Protein AF-K1S2U0-F1 (afdb_monomer_lite)

Secondary structure (DSSP, 8-state):
-HHHH-HHHHHHHTTS-SS-S------SS--HHHHHHHHHHHHHHHHHTTTT------TT--

Structure (mmCIF, N/CA/C/O backbone):
data_AF-K1S2U0-F1
#
_entry.id   AF-K1S2U0-F1
#
loop_
_atom_site.group_PDB
_atom_site.id
_atom_site.type_symbol
_atom_site.label_atom_id
_atom_site.label_al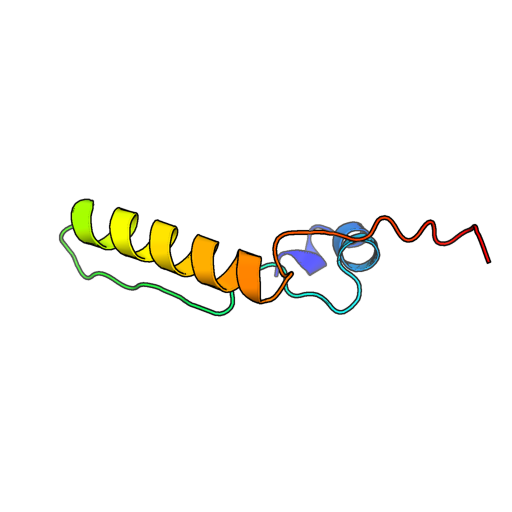t_id
_atom_site.label_comp_id
_atom_site.label_asym_id
_atom_site.label_entity_id
_atom_site.label_seq_id
_atom_site.pdbx_PDB_ins_code
_atom_site.Cartn_x
_atom_site.Cartn_y
_atom_site.Cartn_z
_atom_site.occupancy
_atom_site.B_iso_or_equiv
_atom_site.auth_seq_id
_atom_site.auth_comp_id
_atom_site.auth_asym_id
_atom_site.auth_atom_id
_atom_site.pdbx_PDB_model_num
ATOM 1 N N . MET A 1 1 ? -4.934 -13.023 -11.621 1.00 74.50 1 MET A N 1
ATOM 2 C CA . MET A 1 1 ? -3.951 -12.111 -10.984 1.00 74.50 1 MET A CA 1
ATOM 3 C C . MET A 1 1 ? -3.693 -10.934 -11.927 1.00 74.50 1 MET A C 1
ATOM 5 O O . MET A 1 1 ? -3.797 -11.151 -13.128 1.00 74.50 1 MET A O 1
ATOM 9 N N . VAL A 1 2 ? -3.407 -9.714 -11.444 1.00 84.31 2 VAL A N 1
ATOM 10 C CA . VAL A 1 2 ? -3.293 -8.485 -12.281 1.00 84.31 2 VAL A CA 1
ATOM 11 C C . VAL A 1 2 ? -2.423 -8.708 -13.524 1.00 84.31 2 VAL A C 1
ATOM 13 O O . VAL A 1 2 ? -2.853 -8.431 -14.640 1.00 84.31 2 VAL A O 1
ATOM 16 N N . TYR A 1 3 ? -1.268 -9.347 -13.355 1.00 82.88 3 TYR A N 1
ATOM 17 C CA . TYR A 1 3 ? -0.349 -9.638 -14.453 1.00 82.88 3 TYR A CA 1
ATOM 18 C C . TYR A 1 3 ? -0.820 -10.701 -15.457 1.00 82.88 3 TYR A C 1
ATOM 20 O O . TYR A 1 3 ? -0.318 -10.731 -16.573 1.00 82.88 3 TYR A O 1
ATOM 28 N N . SER A 1 4 ? -1.765 -11.572 -15.092 1.00 84.19 4 SER A N 1
ATOM 29 C CA . SER A 1 4 ? -2.372 -12.528 -16.033 1.00 84.19 4 SER A CA 1
ATOM 30 C C . SER A 1 4 ? -3.315 -11.825 -17.010 1.00 84.19 4 SER A C 1
ATOM 32 O O . SER A 1 4 ? -3.469 -12.270 -18.139 1.00 84.19 4 SER A O 1
ATOM 34 N N . LYS A 1 5 ? -3.951 -10.731 -16.567 1.00 87.00 5 LYS A N 1
ATOM 35 C CA . LYS A 1 5 ? -4.847 -9.913 -17.394 1.00 87.00 5 LYS A CA 1
ATOM 36 C C . LYS A 1 5 ? -4.083 -8.831 -18.165 1.00 87.00 5 LYS A C 1
ATOM 38 O O . LYS A 1 5 ? -4.469 -8.492 -19.275 1.00 87.00 5 LYS A O 1
ATOM 43 N N . TRP A 1 6 ? -2.993 -8.319 -17.593 1.00 84.31 6 TRP A N 1
ATOM 44 C CA . TRP A 1 6 ? -2.199 -7.221 -18.146 1.00 84.31 6 TRP A CA 1
ATOM 45 C C . TRP A 1 6 ? -0.718 -7.610 -18.249 1.00 84.31 6 TRP A C 1
ATOM 47 O O . TRP A 1 6 ? 0.114 -7.165 -17.457 1.00 84.31 6 TRP A O 1
ATOM 57 N N . GLY A 1 7 ? -0.379 -8.452 -19.231 1.00 79.94 7 GLY A N 1
ATOM 58 C CA . GLY A 1 7 ? 0.982 -8.982 -19.407 1.00 79.94 7 GLY A CA 1
ATOM 59 C C . GLY A 1 7 ? 2.057 -7.897 -19.552 1.00 79.94 7 GLY A C 1
ATOM 60 O O . GLY A 1 7 ? 3.116 -7.994 -18.935 1.00 79.94 7 GLY A O 1
ATOM 61 N N . ASN A 1 8 ? 1.743 -6.806 -20.257 1.00 82.25 8 ASN A N 1
ATOM 62 C CA . ASN A 1 8 ? 2.652 -5.669 -20.457 1.00 82.25 8 ASN A CA 1
ATOM 63 C C . ASN A 1 8 ? 3.047 -4.968 -19.145 1.00 82.25 8 ASN A C 1
ATOM 65 O O . ASN A 1 8 ? 4.123 -4.377 -19.059 1.00 82.25 8 ASN A O 1
ATOM 69 N N . MET A 1 9 ? 2.223 -5.059 -18.091 1.00 81.69 9 MET A N 1
ATOM 70 C CA . MET A 1 9 ? 2.566 -4.474 -16.790 1.00 81.69 9 MET A CA 1
ATOM 71 C C . MET A 1 9 ? 3.754 -5.185 -16.137 1.00 81.69 9 MET A C 1
ATOM 73 O O . MET A 1 9 ? 4.487 -4.539 -15.397 1.00 81.69 9 MET A O 1
ATOM 77 N N . ARG A 1 10 ? 4.013 -6.465 -16.447 1.00 78.31 10 ARG A N 1
ATOM 78 C CA . ARG A 1 10 ? 5.217 -7.158 -15.950 1.00 78.31 10 ARG A CA 1
ATOM 79 C C . ARG A 1 10 ? 6.495 -6.485 -16.429 1.00 78.31 10 ARG A C 1
ATOM 81 O O . ARG A 1 10 ? 7.459 -6.411 -15.683 1.00 78.31 10 ARG A O 1
ATOM 88 N N . TYR A 1 11 ? 6.493 -5.971 -17.655 1.00 78.50 11 TYR A N 1
ATOM 89 C CA . TYR A 1 11 ? 7.665 -5.314 -18.215 1.00 78.50 11 TYR A CA 1
ATOM 90 C C . TYR A 1 11 ? 7.918 -3.947 -17.572 1.00 78.50 11 TYR A C 1
ATOM 92 O O . TYR A 1 11 ? 9.055 -3.611 -17.259 1.00 78.50 11 TYR A O 1
ATOM 100 N N . LYS A 1 12 ? 6.845 -3.188 -17.311 1.00 77.69 12 LYS A N 1
ATOM 101 C CA . LYS A 1 12 ? 6.923 -1.879 -16.647 1.00 77.69 12 LYS A CA 1
ATOM 102 C C . LYS A 1 12 ? 7.322 -1.991 -15.173 1.00 77.69 12 LYS A C 1
ATOM 104 O O . LYS A 1 12 ? 8.092 -1.175 -14.687 1.00 77.69 12 LYS A O 1
ATOM 109 N N . TYR A 1 13 ? 6.791 -2.987 -14.465 1.00 77.06 13 TYR A N 1
ATOM 110 C CA . TYR A 1 13 ? 7.053 -3.170 -13.037 1.00 77.06 13 TYR A CA 1
ATOM 111 C C . TYR A 1 13 ? 8.280 -4.052 -12.756 1.00 77.06 13 TYR A C 1
ATOM 113 O O . TYR A 1 13 ? 8.791 -4.006 -11.645 1.00 77.06 13 TYR A O 1
ATOM 121 N N . ARG A 1 14 ? 8.804 -4.803 -13.739 1.00 78.56 14 ARG A N 1
ATOM 122 C CA . ARG A 1 14 ? 9.963 -5.712 -13.613 1.00 78.56 14 ARG A CA 1
ATOM 123 C C . ARG A 1 14 ? 9.940 -6.506 -12.293 1.00 78.56 14 ARG A C 1
ATOM 125 O O . ARG A 1 14 ? 9.026 -7.295 -12.077 1.00 78.56 14 ARG A O 1
ATOM 132 N N . ASN A 1 15 ? 10.918 -6.271 -11.414 1.00 74.69 15 ASN A N 1
ATOM 133 C CA . ASN A 1 15 ? 11.088 -6.941 -10.119 1.00 74.69 15 ASN A CA 1
ATOM 134 C C . ASN A 1 15 ? 10.308 -6.273 -8.971 1.00 74.69 15 ASN A C 1
ATOM 136 O O . ASN A 1 15 ? 10.602 -6.519 -7.805 1.00 74.69 15 ASN A O 1
ATOM 140 N N . ARG A 1 16 ? 9.354 -5.389 -9.275 1.00 78.94 16 ARG A N 1
ATOM 141 C CA . ARG A 1 16 ? 8.603 -4.619 -8.281 1.00 78.94 16 ARG A CA 1
ATOM 142 C C . ARG A 1 16 ? 7.202 -5.178 -8.108 1.00 78.94 16 ARG A C 1
ATOM 144 O O . ARG A 1 16 ? 6.561 -5.663 -9.045 1.00 78.94 16 ARG A O 1
ATOM 151 N N . GLU A 1 17 ? 6.720 -5.086 -6.881 1.00 81.62 17 GLU A N 1
ATOM 152 C CA . GLU A 1 17 ? 5.381 -5.526 -6.525 1.00 81.62 17 GLU A CA 1
ATOM 153 C C . GLU A 1 17 ? 4.342 -4.489 -6.949 1.00 81.62 17 GLU A C 1
ATOM 155 O O . GLU A 1 17 ? 4.576 -3.282 -6.914 1.00 81.62 17 GLU A O 1
ATOM 160 N N . PHE A 1 18 ? 3.177 -4.977 -7.375 1.00 82.38 18 PHE A N 1
ATOM 161 C CA . PHE A 1 18 ? 2.064 -4.116 -7.770 1.00 82.38 18 PHE A CA 1
ATOM 162 C C . PHE A 1 18 ? 1.360 -3.489 -6.557 1.00 82.38 18 PHE A C 1
ATOM 164 O O . PHE A 1 18 ? 0.834 -2.384 -6.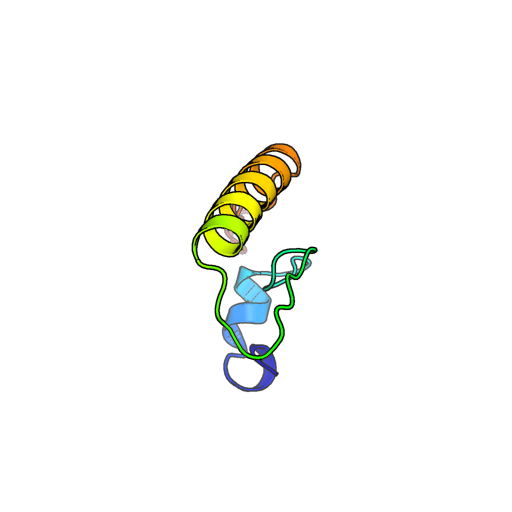651 1.00 82.38 18 PHE A O 1
ATOM 171 N N . TRP A 1 19 ? 1.329 -4.204 -5.432 1.00 86.19 19 TRP A N 1
ATOM 172 C CA . TRP A 1 19 ? 0.676 -3.769 -4.201 1.00 86.19 19 TRP A CA 1
ATOM 173 C C . TRP A 1 19 ? 1.692 -3.188 -3.216 1.00 86.19 19 TRP A C 1
ATOM 175 O O . TRP A 1 19 ? 2.865 -3.562 -3.231 1.00 86.19 19 TRP A O 1
ATOM 185 N N . CYS A 1 20 ? 1.228 -2.295 -2.339 1.00 87.12 20 CYS A N 1
ATOM 186 C CA . CYS A 1 20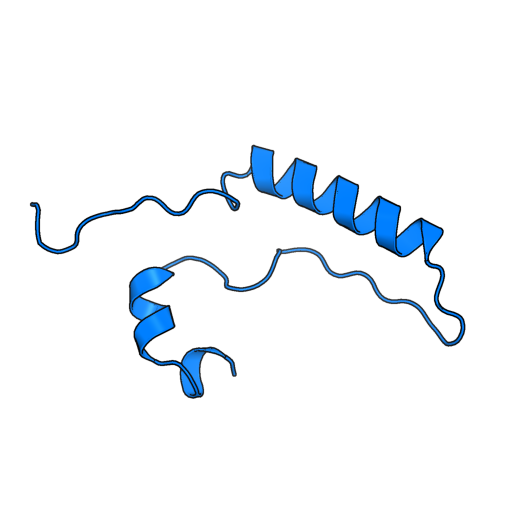 ? 1.962 -1.925 -1.131 1.00 87.12 20 CYS A CA 1
ATOM 187 C C . CYS A 1 20 ? 2.192 -3.175 -0.266 1.00 87.12 20 CYS A C 1
ATOM 189 O O . CYS A 1 20 ? 1.384 -4.106 -0.284 1.00 87.12 20 CYS A O 1
ATOM 191 N N . ARG A 1 21 ? 3.277 -3.187 0.513 1.00 85.75 21 ARG A N 1
ATOM 192 C CA . ARG A 1 21 ? 3.634 -4.338 1.363 1.00 85.75 21 ARG A CA 1
ATOM 193 C C . ARG A 1 21 ? 2.630 -4.580 2.494 1.00 85.75 21 ARG A C 1
ATOM 195 O O . ARG A 1 21 ? 2.455 -5.713 2.934 1.00 85.75 21 ARG A O 1
ATOM 202 N N . GLY A 1 22 ? 2.002 -3.514 2.984 1.00 88.94 22 GLY A N 1
ATOM 203 C CA . GLY A 1 22 ? 1.033 -3.567 4.071 1.00 88.94 22 GLY A CA 1
ATOM 204 C C . GLY A 1 22 ? -0.405 -3.791 3.600 1.00 88.94 22 GLY A C 1
ATOM 205 O O . GLY A 1 22 ? -0.782 -3.457 2.476 1.00 88.94 22 GLY A O 1
ATOM 206 N N . TYR A 1 23 ? -1.231 -4.317 4.503 1.00 92.69 23 TYR A N 1
ATOM 207 C CA . TYR A 1 23 ? -2.680 -4.344 4.348 1.00 92.69 23 TYR A CA 1
ATOM 208 C C . TYR A 1 23 ? -3.391 -3.904 5.637 1.00 92.69 23 TYR A C 1
ATOM 210 O O . TYR A 1 23 ? -2.904 -4.112 6.748 1.00 92.69 23 TYR A O 1
ATOM 218 N N . TYR A 1 24 ? -4.585 -3.332 5.480 1.00 91.94 24 TYR A N 1
ATOM 219 C CA . TYR A 1 24 ? -5.499 -3.020 6.577 1.00 91.94 24 TYR A CA 1
ATOM 220 C C . TYR A 1 24 ? -6.802 -3.791 6.392 1.00 91.94 24 TYR A C 1
ATOM 222 O O . TYR A 1 24 ? -7.367 -3.810 5.297 1.00 91.94 24 TYR A O 1
ATOM 230 N N . VAL A 1 25 ? -7.281 -4.411 7.469 1.00 91.38 25 VAL A N 1
ATOM 231 C CA . VAL A 1 25 ? -8.560 -5.126 7.503 1.00 91.38 25 VAL A CA 1
ATOM 232 C C . VAL A 1 25 ? -9.432 -4.492 8.568 1.00 91.38 25 VAL A C 1
ATOM 234 O O . VAL A 1 25 ? -8.983 -4.239 9.685 1.00 91.38 25 VAL A O 1
ATOM 237 N N . ASP A 1 26 ? -10.689 -4.270 8.212 1.00 91.44 26 ASP A N 1
ATOM 238 C CA . ASP A 1 26 ? -11.734 -3.876 9.142 1.00 91.44 26 ASP A CA 1
ATOM 239 C C . ASP A 1 26 ? -12.899 -4.857 9.030 1.00 91.44 26 ASP A C 1
ATOM 241 O O . ASP A 1 26 ? -13.138 -5.442 7.970 1.00 91.44 26 ASP A O 1
ATOM 245 N N . THR A 1 27 ? -13.605 -5.041 10.139 1.00 88.56 27 THR A N 1
ATOM 246 C CA . THR A 1 27 ? -14.815 -5.869 10.186 1.00 88.56 27 THR A CA 1
ATOM 247 C C . THR A 1 27 ? -16.033 -5.029 9.792 1.00 88.56 27 THR A C 1
ATOM 249 O O . THR A 1 27 ? -15.901 -3.940 9.228 1.00 88.56 27 THR A O 1
ATOM 252 N N . VAL A 1 28 ? -17.249 -5.533 10.004 1.00 84.19 28 VAL A N 1
ATOM 253 C CA . VAL A 1 28 ? -18.463 -4.842 9.552 1.00 84.19 28 VAL A CA 1
ATOM 254 C C . VAL A 1 28 ? -18.634 -3.530 10.328 1.00 84.19 28 VAL A C 1
ATOM 256 O O . VAL A 1 28 ? -19.001 -3.533 11.497 1.00 84.19 28 VAL A O 1
ATOM 259 N N . GLY A 1 29 ? -18.347 -2.405 9.670 1.00 80.94 29 GLY A N 1
ATOM 260 C CA . GLY A 1 29 ? -18.376 -1.077 10.286 1.00 80.94 29 GLY A CA 1
ATOM 261 C C . GLY A 1 29 ? -17.173 -0.245 9.864 1.00 80.94 29 GLY A C 1
ATOM 262 O O . GLY A 1 29 ? -16.266 -0.030 10.652 1.00 80.94 29 GLY A O 1
ATOM 263 N N . LYS A 1 30 ? -17.173 0.226 8.611 1.00 83.50 30 LYS A N 1
ATOM 264 C CA . LYS A 1 30 ? -16.057 0.959 7.991 1.00 83.50 30 LYS A CA 1
ATOM 265 C C . LYS A 1 30 ? -15.564 2.116 8.871 1.00 83.50 30 LYS A C 1
ATOM 267 O O . LYS A 1 30 ? -16.154 3.200 8.873 1.00 83.50 30 LYS A O 1
ATOM 272 N N . ASN A 1 31 ? -14.419 1.941 9.523 1.00 90.12 31 ASN A N 1
ATOM 273 C CA . ASN A 1 31 ? -13.763 2.993 10.284 1.00 90.12 31 ASN A CA 1
ATOM 274 C C . ASN A 1 31 ? -12.937 3.893 9.357 1.00 90.12 31 ASN A C 1
ATOM 276 O O . ASN A 1 31 ? -11.726 3.742 9.180 1.00 90.12 31 ASN A O 1
ATOM 280 N N . THR A 1 32 ? -13.610 4.869 8.751 1.00 92.00 32 THR A N 1
ATOM 281 C CA . THR A 1 32 ? -12.998 5.801 7.792 1.00 92.00 32 THR A CA 1
ATOM 282 C C . THR A 1 32 ? -11.806 6.569 8.363 1.00 92.00 32 THR A C 1
ATOM 284 O O . THR A 1 32 ? -10.875 6.862 7.614 1.00 92.00 32 THR A O 1
ATOM 287 N N . LYS A 1 33 ? -11.798 6.871 9.670 1.00 94.50 33 LYS A N 1
ATOM 288 C CA . LYS A 1 33 ? -10.681 7.556 10.333 1.00 94.50 33 LYS A CA 1
ATOM 289 C C . LYS A 1 33 ? -9.428 6.681 10.334 1.00 94.50 33 LYS A C 1
ATOM 291 O O . LYS A 1 33 ? -8.385 7.136 9.874 1.00 94.50 33 LYS A O 1
ATOM 296 N N . LYS A 1 3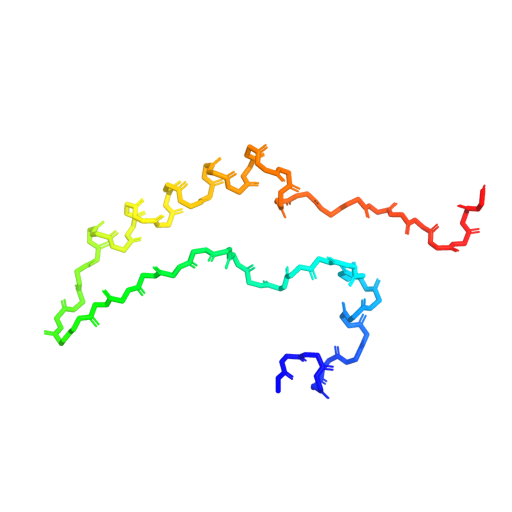4 ? -9.552 5.421 10.766 1.00 93.06 34 LYS A N 1
ATOM 297 C CA . LYS A 1 34 ? -8.430 4.470 10.786 1.00 93.06 34 LYS A CA 1
ATOM 298 C C . LYS A 1 34 ? -7.914 4.145 9.388 1.00 93.06 34 LYS A C 1
ATOM 300 O O . LYS A 1 34 ? -6.709 4.102 9.191 1.00 93.06 34 LYS A O 1
ATOM 305 N N . ILE A 1 35 ? -8.805 3.992 8.405 1.00 93.19 35 ILE A N 1
ATOM 306 C CA . ILE A 1 35 ? -8.406 3.751 7.009 1.00 93.19 35 ILE A CA 1
ATOM 307 C C . ILE A 1 35 ? -7.565 4.918 6.473 1.00 93.19 35 ILE A C 1
ATOM 309 O O . ILE A 1 35 ? -6.530 4.695 5.851 1.00 93.19 35 ILE A O 1
ATOM 313 N N . LYS A 1 36 ? -7.986 6.166 6.722 1.00 95.25 36 LYS A N 1
ATOM 314 C CA . LYS A 1 36 ? -7.236 7.356 6.287 1.00 95.25 36 LYS A CA 1
ATOM 315 C C . LYS A 1 36 ? -5.856 7.429 6.935 1.00 95.25 36 LYS A C 1
ATOM 317 O O . LYS A 1 36 ? -4.878 7.694 6.244 1.00 95.25 36 LYS A O 1
ATOM 322 N N . GLU A 1 37 ? -5.790 7.193 8.241 1.00 96.12 37 GLU A N 1
ATOM 323 C CA . GLU A 1 37 ? -4.536 7.186 8.995 1.00 96.12 37 GLU A CA 1
ATOM 324 C C . GLU A 1 37 ? -3.587 6.090 8.497 1.00 96.12 37 GLU A C 1
ATOM 326 O O . GLU A 1 37 ? -2.415 6.356 8.242 1.00 96.12 37 GLU A O 1
ATOM 331 N N . TYR A 1 38 ? -4.112 4.887 8.257 1.00 95.19 38 TYR A N 1
ATOM 332 C CA . TYR A 1 38 ? -3.341 3.775 7.719 1.00 95.19 38 TYR A CA 1
ATOM 333 C C . TYR A 1 38 ? -2.744 4.093 6.343 1.00 95.19 38 TYR A C 1
ATOM 335 O O . TYR A 1 38 ? -1.546 3.919 6.141 1.00 95.19 38 TYR A O 1
ATOM 343 N N . ILE A 1 39 ? -3.551 4.621 5.414 1.00 94.00 39 ILE A N 1
ATOM 344 C CA . ILE A 1 39 ? -3.074 5.010 4.077 1.00 94.00 39 ILE A CA 1
ATOM 345 C C . ILE A 1 39 ? -1.976 6.075 4.182 1.00 94.00 39 ILE A C 1
ATOM 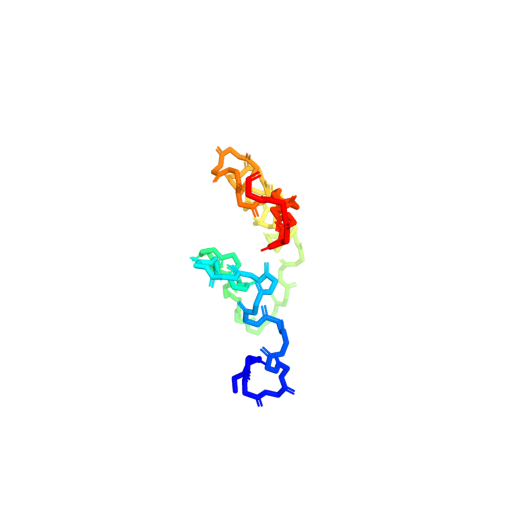347 O O . ILE A 1 39 ? -0.965 5.976 3.492 1.00 94.00 39 ILE A O 1
ATOM 351 N N . ALA A 1 40 ? -2.143 7.083 5.044 1.00 95.19 40 ALA A N 1
ATOM 352 C CA . ALA A 1 40 ? -1.146 8.139 5.214 1.00 95.19 40 ALA A CA 1
ATOM 353 C C . ALA A 1 40 ? 0.196 7.595 5.733 1.00 95.19 40 ALA A C 1
ATOM 355 O O . ALA A 1 40 ? 1.252 7.991 5.237 1.00 95.19 40 ALA A O 1
ATOM 356 N N . ASN A 1 41 ? 0.153 6.667 6.690 1.00 94.44 41 ASN A N 1
ATOM 357 C CA . ASN A 1 41 ? 1.351 6.026 7.226 1.00 94.44 41 ASN A CA 1
ATOM 358 C C . ASN A 1 41 ? 2.023 5.132 6.176 1.00 94.44 41 ASN A C 1
ATOM 360 O O . ASN A 1 41 ? 3.225 5.267 5.958 1.00 94.44 41 ASN A O 1
ATOM 364 N N . GLN A 1 42 ? 1.247 4.315 5.456 1.00 92.56 42 GLN A N 1
ATOM 365 C CA . GLN A 1 42 ? 1.764 3.453 4.392 1.00 92.56 42 GLN A CA 1
ATOM 366 C C . GLN A 1 42 ? 2.451 4.273 3.292 1.00 92.56 42 GLN A C 1
ATOM 368 O O . GLN A 1 42 ? 3.571 3.966 2.907 1.00 92.56 42 GLN A O 1
ATOM 373 N N . LEU A 1 43 ? 1.839 5.371 2.836 1.00 91.44 43 LEU A N 1
ATOM 374 C CA . LEU A 1 43 ? 2.443 6.249 1.826 1.00 91.44 43 LEU A CA 1
ATOM 375 C C . LEU A 1 43 ? 3.753 6.886 2.308 1.00 91.44 43 LEU A C 1
ATOM 377 O O . LEU A 1 43 ? 4.677 7.080 1.519 1.00 91.44 43 LEU A O 1
ATOM 381 N N . LYS A 1 44 ? 3.849 7.223 3.598 1.00 91.75 44 LYS A N 1
ATOM 382 C CA . LYS A 1 44 ? 5.082 7.761 4.182 1.00 91.75 44 LYS A CA 1
ATOM 383 C C . LYS A 1 44 ? 6.197 6.712 4.180 1.00 91.75 44 LYS A C 1
ATOM 385 O O . LYS A 1 44 ? 7.322 7.042 3.815 1.00 91.75 44 LYS A O 1
ATOM 390 N N . GLU A 1 45 ? 5.889 5.477 4.562 1.00 90.12 45 GLU A N 1
ATOM 391 C CA . GLU A 1 45 ? 6.840 4.358 4.547 1.00 90.12 45 GLU A CA 1
ATOM 392 C C . GLU A 1 45 ? 7.259 3.984 3.121 1.00 90.12 45 GLU A C 1
ATOM 394 O O . GLU A 1 45 ? 8.451 3.855 2.843 1.00 90.12 45 GLU A O 1
ATOM 399 N N . ASP A 1 46 ? 6.306 3.908 2.192 1.00 87.56 46 ASP A N 1
ATOM 400 C CA . ASP A 1 46 ? 6.560 3.582 0.788 1.00 87.56 46 ASP A CA 1
ATOM 401 C C . ASP A 1 46 ? 7.445 4.643 0.113 1.00 87.56 46 ASP A C 1
ATOM 403 O O . ASP A 1 46 ? 8.270 4.310 -0.742 1.00 87.56 46 ASP A O 1
ATOM 407 N N . LYS A 1 47 ? 7.317 5.919 0.510 1.00 86.56 47 LYS A N 1
ATOM 408 C CA . LYS A 1 47 ? 8.202 7.000 0.053 1.00 86.56 47 LYS A CA 1
ATOM 409 C C . LYS A 1 47 ? 9.633 6.824 0.557 1.00 86.56 47 LYS A C 1
ATOM 411 O O . LYS A 1 47 ? 10.562 7.089 -0.190 1.00 86.56 47 LYS A O 1
ATOM 416 N N . ILE A 1 48 ? 9.810 6.404 1.811 1.00 86.44 48 ILE A N 1
ATOM 417 C CA . ILE A 1 48 ? 11.138 6.154 2.399 1.00 86.44 48 ILE A CA 1
ATOM 418 C C . ILE A 1 48 ? 11.780 4.912 1.770 1.00 86.44 48 ILE A C 1
ATOM 420 O O . ILE A 1 48 ? 12.988 4.877 1.575 1.00 86.44 48 ILE A O 1
ATOM 424 N N . SER A 1 49 ? 10.978 3.901 1.432 1.00 82.94 49 SER A N 1
ATOM 425 C CA . SER A 1 49 ? 11.438 2.669 0.785 1.00 82.94 49 SER A CA 1
ATOM 426 C C . SER A 1 49 ? 11.647 2.808 -0.736 1.00 82.94 49 SER A C 1
ATOM 428 O O . SER A 1 49 ? 11.824 1.784 -1.402 1.00 82.94 49 SER A O 1
ATOM 430 N N . ASP A 1 50 ? 11.561 4.022 -1.299 1.00 78.88 50 ASP A N 1
ATOM 431 C CA . ASP A 1 50 ? 11.601 4.312 -2.744 1.00 78.88 50 ASP A CA 1
ATOM 432 C C . ASP A 1 50 ? 10.611 3.486 -3.586 1.00 78.88 50 ASP A C 1
ATOM 434 O O . ASP A 1 50 ? 10.748 3.346 -4.799 1.00 78.88 50 ASP A O 1
ATOM 438 N N . GLN A 1 51 ? 9.551 2.949 -2.978 1.00 77.69 51 GLN A N 1
ATOM 439 C CA . GLN A 1 51 ? 8.543 2.152 -3.680 1.00 77.69 51 GLN A CA 1
ATOM 440 C C . GLN A 1 51 ? 7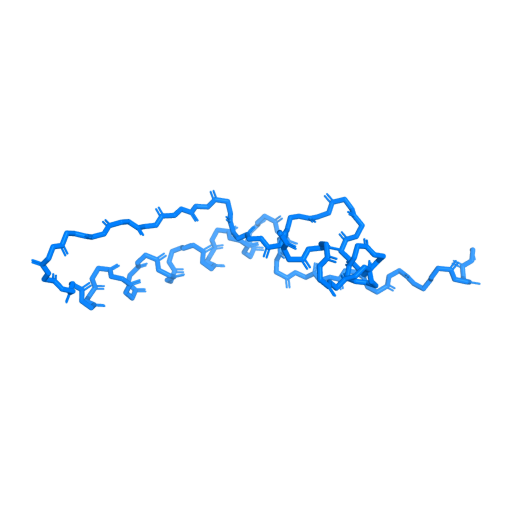.631 3.033 -4.556 1.00 77.69 51 GLN A C 1
ATOM 442 O O . GLN A 1 51 ? 7.049 2.551 -5.528 1.00 77.69 51 GLN A O 1
ATOM 447 N N . MET A 1 52 ? 7.542 4.333 -4.251 1.00 77.12 52 MET A N 1
ATOM 448 C CA . MET A 1 52 ? 6.689 5.300 -4.957 1.00 77.12 52 MET A CA 1
ATOM 449 C C . MET A 1 52 ? 7.239 5.793 -6.304 1.00 77.12 52 MET A C 1
ATOM 451 O O . MET A 1 52 ? 6.491 6.374 -7.090 1.00 77.12 52 MET A O 1
ATOM 455 N N . THR A 1 53 ? 8.524 5.594 -6.587 1.00 77.12 53 THR A N 1
ATOM 456 C CA . THR A 1 53 ? 9.189 6.094 -7.798 1.00 77.12 53 THR A CA 1
ATOM 457 C C . THR A 1 53 ? 9.444 4.939 -8.747 1.00 77.12 53 THR A C 1
ATOM 459 O O . THR A 1 53 ? 10.080 3.971 -8.362 1.00 77.12 53 THR A O 1
ATOM 462 N N . ILE A 1 54 ? 8.935 4.976 -9.979 1.00 72.88 54 ILE A N 1
ATOM 463 C CA . ILE A 1 54 ? 9.341 4.022 -11.023 1.00 72.88 54 ILE A CA 1
ATOM 464 C C . ILE A 1 54 ? 10.479 4.680 -11.786 1.00 72.88 54 ILE A C 1
ATOM 466 O O . ILE A 1 54 ? 10.257 5.692 -12.444 1.00 72.88 54 ILE A O 1
ATOM 470 N N . GLU A 1 55 ? 11.683 4.123 -11.686 1.00 67.94 55 GLU A N 1
ATOM 471 C CA . GLU A 1 55 ? 12.776 4.530 -12.563 1.00 67.94 55 GLU A CA 1
ATOM 472 C C . GLU A 1 55 ? 12.380 4.201 -14.007 1.00 67.94 55 GLU A C 1
ATOM 474 O O . GLU A 1 55 ? 12.122 3.041 -14.345 1.00 67.94 55 GLU A O 1
ATOM 479 N N . GLU A 1 56 ? 12.286 5.223 -14.860 1.00 64.88 56 GLU A N 1
ATOM 480 C CA . GLU A 1 56 ? 12.153 5.039 -16.305 1.00 64.88 56 GLU A CA 1
ATOM 481 C C . GLU A 1 56 ? 13.493 4.561 -16.863 1.00 64.88 56 GLU A C 1
ATOM 483 O O . GLU A 1 56 ? 14.272 5.312 -17.443 1.00 64.88 56 GLU A O 1
ATOM 488 N N . ILE A 1 57 ? 13.777 3.279 -16.658 1.00 61.62 57 ILE A N 1
ATOM 489 C CA . ILE A 1 57 ? 14.869 2.606 -17.345 1.00 61.62 57 ILE A CA 1
ATOM 490 C C . ILE A 1 57 ? 14.365 2.327 -18.757 1.00 61.62 57 ILE A C 1
ATOM 492 O O . ILE A 1 57 ? 13.617 1.367 -18.970 1.00 61.62 57 ILE A O 1
ATOM 496 N N . ASP A 1 58 ? 14.747 3.187 -19.704 1.00 62.94 58 ASP A N 1
ATOM 497 C CA . ASP A 1 58 ? 14.549 2.935 -21.128 1.00 62.94 58 ASP A CA 1
ATOM 498 C C . ASP A 1 58 ? 15.249 1.611 -21.474 1.00 62.94 58 ASP A C 1
ATOM 500 O O . ASP A 1 58 ? 16.478 1.529 -21.427 1.00 62.94 58 ASP A O 1
ATOM 504 N N . PRO A 1 59 ? 14.498 0.546 -21.790 1.00 59.31 59 PRO A N 1
ATOM 505 C CA . PRO A 1 59 ? 15.084 -0.754 -22.088 1.00 59.31 59 PRO A CA 1
ATOM 506 C C . PRO A 1 59 ? 15.955 -0.764 -23.353 1.00 59.31 59 PRO A C 1
ATOM 508 O O . PRO A 1 59 ? 16.603 -1.778 -23.611 1.00 59.31 59 PRO A O 1
ATOM 511 N N . PHE A 1 60 ? 15.954 0.318 -24.139 1.00 63.75 60 PHE A N 1
ATOM 512 C CA . PHE A 1 60 ? 16.704 0.453 -25.385 1.00 63.75 60 PHE A CA 1
ATOM 513 C C . PHE A 1 60 ? 17.907 1.404 -25.293 1.00 63.75 60 PHE A C 1
ATOM 515 O O . PHE A 1 60 ? 18.638 1.536 -26.275 1.00 63.75 60 PHE A O 1
ATOM 522 N N . LYS A 1 61 ? 18.158 2.034 -24.138 1.00 58.97 61 LYS A N 1
ATOM 523 C CA . LYS A 1 61 ? 19.397 2.782 -23.880 1.00 58.97 61 LYS A CA 1
ATOM 524 C C . LYS A 1 61 ? 20.304 1.958 -22.970 1.00 58.97 61 LYS A C 1
ATOM 526 O O . LYS A 1 61 ? 20.088 1.903 -21.762 1.00 58.97 61 LYS A O 1
ATOM 531 N N . GLY A 1 62 ? 21.261 1.271 -23.594 1.00 55.03 62 GLY A N 1
ATOM 532 C CA . GLY A 1 62 ? 22.406 0.655 -22.916 1.00 55.03 62 GLY A CA 1
ATOM 533 C C . GLY A 1 62 ? 23.426 1.685 -22.456 1.00 55.03 62 GLY A C 1
ATOM 534 O O . GLY A 1 62 ? 23.449 2.791 -23.045 1.00 55.03 62 GLY A O 1
#

Radius of gyration: 15.64 Å; chains: 1; bounding box: 41×21×36 Å

Sequence (62 aa):
MVYSKWGNMRYKYRNREFWCRGYYVDTVGKNTKKIKEYIANQLKEDKISDQMTIEEIDPFKG

pLDDT: mean 82.61, std 10.1, range [55.03, 96.12]

Organism: NCBI:txid408170

Foldseek 3Di:
DVCVVPVVVCVQQPPADPDQPDDDDDDPDDPVVVVVVVVVVSVVVCVVVVVPDRPPPPPPDD

InterPro domains:
  IPR002686 Transposase IS200-like [PF01797] (5-42)
  IPR036515 Transposase IS200-like superfamily [G3DSA:3.30.70.1290] (2-58)
  IPR036515 Transposase IS200-like superfamily [SSF143422] (9-42)